Protein AF-A0A2Z6R264-F1 (afdb_monomer_lite)

InterPro domains:
  IPR044822 Myb/SANT-like DNA-binding domain 4 [PF13837] (3-90)

Organism: NCBI:txid94130

Radius of gyration: 28.85 Å; chains: 1; bounding box: 40×23×100 Å

pLDDT: mean 82.49, std 15.64, range [42.56, 97.38]

Secondary structure (DSSP, 8-state):
-----HHHHHHHHHHHHHTHHHHHHTGGGHHHHHHHHHHHHHHHHS----HHHHHHHHHHHHHHHHHHHHHHTTS-S---HHHHHSHHHHHT-TTSPP--HHHHHHHHHHHHHHHHHTS----PPPPHHHHHHHHHHHHHHHHTSSS--

Structure (mmCIF, N/CA/C/O backbone):
data_AF-A0A2Z6R264-F1
#
_entry.id   AF-A0A2Z6R264-F1
#
loop_
_atom_site.group_PDB
_atom_site.id
_atom_site.type_symbol
_atom_site.label_atom_id
_atom_site.label_alt_id
_atom_site.label_comp_id
_atom_site.label_asym_id
_atom_site.label_entity_id
_atom_site.label_seq_id
_atom_site.pdbx_PDB_ins_code
_atom_site.Cartn_x
_atom_site.Cartn_y
_atom_site.Cartn_z
_atom_site.occupancy
_atom_site.B_iso_or_equiv
_atom_site.auth_seq_id
_atom_site.auth_comp_id
_atom_site.auth_asym_id
_atom_site.auth_atom_id
_atom_site.pdbx_PDB_model_num
ATOM 1 N N . MET A 1 1 ? -3.555 11.066 16.352 1.00 58.97 1 MET A N 1
ATOM 2 C CA . MET A 1 1 ? -3.569 10.208 15.144 1.00 58.97 1 MET A CA 1
ATOM 3 C C . MET A 1 1 ? -3.621 8.769 15.616 1.00 58.97 1 MET A C 1
ATOM 5 O O . MET A 1 1 ? -2.941 8.477 16.589 1.00 58.97 1 MET A O 1
ATOM 9 N N . ALA A 1 2 ? -4.438 7.915 14.998 1.00 72.12 2 ALA A N 1
ATOM 10 C CA . ALA A 1 2 ? -4.474 6.497 15.352 1.00 72.12 2 ALA A CA 1
ATOM 11 C C . ALA A 1 2 ? -3.091 5.858 15.122 1.00 72.12 2 ALA A C 1
ATOM 13 O O . ALA A 1 2 ? -2.427 6.144 14.121 1.00 72.12 2 ALA A O 1
ATOM 14 N N . GLU A 1 3 ? -2.640 5.052 16.079 1.00 88.69 3 GLU A N 1
ATOM 15 C CA . GLU A 1 3 ? -1.316 4.436 16.064 1.00 88.69 3 GLU A CA 1
ATOM 16 C C . GLU A 1 3 ? -1.315 3.179 15.185 1.00 88.69 3 GLU A C 1
ATOM 18 O O . GLU A 1 3 ? -2.178 2.313 15.313 1.00 88.69 3 GLU A O 1
ATOM 23 N N . TRP A 1 4 ? -0.339 3.071 14.279 1.00 93.06 4 TRP A N 1
ATOM 24 C CA . TRP A 1 4 ? -0.145 1.877 13.455 1.00 93.06 4 TRP A CA 1
ATOM 25 C C . TRP A 1 4 ? 0.624 0.817 14.240 1.00 93.06 4 TRP A C 1
ATOM 27 O O . TRP A 1 4 ? 1.853 0.757 14.167 1.00 93.06 4 TRP A O 1
ATOM 37 N N . THR A 1 5 ? -0.104 -0.005 14.985 1.00 94.31 5 THR A N 1
ATOM 38 C CA . THR A 1 5 ? 0.449 -1.157 15.698 1.00 94.31 5 THR A CA 1
ATOM 39 C C . THR A 1 5 ? 0.804 -2.293 14.735 1.00 94.31 5 THR A C 1
ATOM 41 O O . THR A 1 5 ? 0.342 -2.351 13.592 1.00 94.31 5 THR A O 1
ATOM 44 N N . ASP A 1 6 ? 1.635 -3.220 15.202 1.00 94.06 6 ASP A N 1
ATOM 45 C CA . ASP A 1 6 ? 2.086 -4.369 14.417 1.00 94.06 6 ASP A CA 1
ATOM 46 C C . ASP A 1 6 ? 0.962 -5.219 13.811 1.00 94.06 6 ASP A C 1
ATOM 48 O O . ASP A 1 6 ? 1.055 -5.515 12.618 1.00 94.06 6 ASP A O 1
ATOM 52 N N . PRO A 1 7 ? -0.089 -5.597 14.570 1.00 93.88 7 PRO A N 1
ATOM 53 C CA . PRO A 1 7 ? -1.218 -6.338 14.014 1.00 93.88 7 PRO A CA 1
ATOM 54 C C . PRO A 1 7 ? -1.886 -5.596 12.854 1.00 93.88 7 PRO A C 1
ATOM 56 O O . PRO A 1 7 ? -2.102 -6.183 11.800 1.00 93.88 7 PRO A O 1
ATOM 59 N N . LEU A 1 8 ? -2.110 -4.284 12.996 1.00 95.06 8 LEU A N 1
ATOM 60 C CA . LEU A 1 8 ? -2.742 -3.456 11.962 1.00 95.06 8 LEU A CA 1
ATOM 61 C C . LEU A 1 8 ? -1.899 -3.401 10.683 1.00 95.06 8 LEU A C 1
ATOM 63 O O . LEU A 1 8 ? -2.427 -3.462 9.572 1.00 95.06 8 LEU A O 1
ATOM 67 N N . ILE A 1 9 ? -0.576 -3.280 10.838 1.00 95.88 9 ILE A N 1
ATOM 68 C CA . ILE A 1 9 ? 0.355 -3.261 9.708 1.00 95.88 9 ILE A CA 1
ATOM 69 C C . ILE A 1 9 ? 0.383 -4.623 9.008 1.00 95.88 9 ILE A C 1
ATOM 71 O O . ILE A 1 9 ? 0.376 -4.657 7.779 1.00 95.88 9 ILE A O 1
ATOM 75 N N . ARG A 1 10 ? 0.374 -5.731 9.757 1.00 95.81 10 ARG A N 1
ATOM 76 C CA . ARG A 1 10 ? 0.312 -7.077 9.169 1.00 95.81 10 ARG A CA 1
ATOM 77 C C . ARG A 1 10 ? -0.989 -7.299 8.406 1.00 95.81 10 ARG A C 1
ATOM 79 O O . ARG A 1 10 ? -0.920 -7.671 7.242 1.00 95.81 10 ARG A O 1
ATOM 86 N N . THR A 1 11 ? -2.141 -6.932 8.973 1.00 95.81 11 THR A N 1
ATOM 87 C CA . THR A 1 11 ? -3.428 -6.995 8.257 1.00 95.81 11 THR A CA 1
ATOM 88 C C . THR A 1 11 ? -3.389 -6.183 6.959 1.00 95.81 11 THR A C 1
ATOM 90 O O . THR A 1 11 ? -3.827 -6.664 5.917 1.00 95.81 11 THR A O 1
ATOM 93 N N . LEU A 1 12 ? -2.807 -4.975 6.975 1.00 96.56 12 LEU A N 1
ATOM 94 C CA . LEU A 1 12 ? -2.622 -4.159 5.767 1.00 96.56 12 LEU A CA 1
ATOM 95 C C . LEU A 1 12 ? -1.752 -4.864 4.708 1.00 96.56 12 LEU A C 1
ATOM 97 O O . LEU A 1 12 ? -2.070 -4.813 3.517 1.00 96.56 12 LEU A O 1
ATOM 101 N N . ILE A 1 13 ? -0.650 -5.492 5.125 1.00 96.69 13 ILE A N 1
ATOM 102 C CA . ILE A 1 13 ? 0.267 -6.214 4.235 1.00 96.69 13 ILE A CA 1
ATOM 103 C C . ILE A 1 13 ? -0.416 -7.448 3.643 1.00 96.69 13 ILE A C 1
ATOM 105 O O . ILE A 1 13 ? -0.361 -7.636 2.427 1.00 96.69 13 ILE A O 1
ATOM 109 N N . ASP A 1 14 ? -1.089 -8.245 4.468 1.00 95.94 14 ASP A N 1
ATOM 110 C CA . ASP A 1 14 ? -1.743 -9.490 4.062 1.00 95.94 14 ASP A CA 1
ATOM 111 C C . ASP A 1 14 ? -2.917 -9.237 3.118 1.00 95.94 14 ASP A C 1
ATOM 113 O O . ASP A 1 14 ? -3.039 -9.901 2.086 1.00 95.94 14 ASP A O 1
ATOM 117 N N . GLU A 1 15 ? -3.730 -8.216 3.397 1.00 96.00 15 GLU A N 1
ATOM 118 C CA . GLU A 1 15 ? -4.785 -7.768 2.489 1.00 96.00 15 GLU A CA 1
ATOM 119 C C . GLU A 1 15 ? -4.218 -7.357 1.134 1.00 96.00 15 GLU A C 1
ATOM 121 O O . GLU A 1 15 ? -4.727 -7.748 0.079 1.00 96.00 15 GLU A O 1
ATOM 126 N N . ARG A 1 16 ? -3.128 -6.581 1.148 1.00 95.44 16 ARG A N 1
ATOM 127 C CA . ARG A 1 16 ? -2.510 -6.114 -0.087 1.00 95.44 16 ARG A CA 1
ATOM 128 C C . ARG A 1 16 ? -1.834 -7.251 -0.848 1.00 95.44 16 ARG A C 1
ATOM 130 O O . ARG A 1 16 ? -1.835 -7.200 -2.074 1.00 95.44 16 ARG A O 1
ATOM 137 N N . ARG A 1 17 ? -1.287 -8.251 -0.157 1.00 94.94 17 ARG A N 1
ATOM 138 C CA . ARG A 1 17 ? -0.688 -9.458 -0.740 1.00 94.94 17 ARG A CA 1
ATOM 139 C C . ARG A 1 17 ? -1.740 -10.344 -1.393 1.00 94.94 17 ARG A C 1
ATOM 141 O O . ARG A 1 17 ? -1.589 -10.694 -2.557 1.00 94.94 17 ARG A O 1
ATOM 148 N N . THR A 1 18 ? -2.810 -10.648 -0.668 1.00 94.88 18 THR A N 1
ATOM 149 C CA . THR A 1 18 ? -3.855 -11.585 -1.106 1.00 94.88 18 THR A CA 1
ATOM 150 C C . THR A 1 18 ? -4.657 -11.037 -2.282 1.00 94.88 18 THR A C 1
ATOM 152 O O . THR A 1 18 ? -5.033 -11.786 -3.175 1.00 94.88 18 THR A O 1
ATOM 155 N N . ARG A 1 19 ? -4.884 -9.719 -2.318 1.00 93.81 19 ARG A N 1
ATOM 156 C CA . ARG A 1 19 ? -5.673 -9.051 -3.365 1.00 93.81 19 ARG A CA 1
ATOM 157 C C . ARG A 1 19 ? -4.805 -8.222 -4.315 1.00 93.81 19 ARG A C 1
ATOM 159 O O . ARG A 1 19 ? -5.220 -7.164 -4.789 1.00 93.81 19 ARG A O 1
ATOM 166 N N . ASN A 1 20 ? -3.560 -8.652 -4.553 1.00 94.00 20 ASN A N 1
ATOM 167 C CA . ASN A 1 20 ? -2.636 -7.886 -5.389 1.00 94.00 20 ASN A CA 1
ATOM 168 C C . ASN A 1 20 ? -3.035 -7.836 -6.854 1.00 94.00 20 ASN A C 1
ATOM 170 O O . ASN A 1 20 ? -2.947 -6.766 -7.455 1.00 94.00 20 ASN A O 1
ATOM 174 N N . ASP A 1 21 ? -3.490 -8.955 -7.397 1.00 89.62 21 ASP A N 1
ATOM 175 C CA . ASP A 1 21 ? -3.873 -9.026 -8.803 1.00 89.62 21 ASP A CA 1
ATOM 176 C C . ASP A 1 21 ? -5.119 -8.166 -9.046 1.00 89.62 21 ASP A C 1
ATOM 178 O O . ASP A 1 21 ? -5.078 -7.257 -9.874 1.00 89.62 21 ASP A O 1
ATOM 182 N N . GLU A 1 22 ? -6.132 -8.295 -8.175 1.00 91.06 22 GLU A N 1
ATOM 183 C CA . GLU A 1 22 ? -7.301 -7.404 -8.144 1.00 91.06 22 GLU A CA 1
ATOM 184 C C . GLU A 1 22 ? -6.871 -5.928 -8.137 1.00 91.06 22 GLU A C 1
ATOM 186 O O . GLU A 1 22 ? -7.332 -5.126 -8.948 1.00 91.06 22 GLU A O 1
ATOM 191 N N . PHE A 1 23 ? -5.931 -5.547 -7.266 1.00 91.75 23 PHE A N 1
ATOM 192 C CA . PHE A 1 23 ? -5.465 -4.164 -7.190 1.00 91.75 23 PHE A CA 1
ATOM 193 C C . PHE A 1 23 ? -4.897 -3.630 -8.513 1.00 91.75 23 PHE A C 1
ATOM 195 O O . PHE A 1 23 ? -5.105 -2.455 -8.862 1.00 91.75 23 PHE A O 1
ATOM 202 N N . HIS A 1 24 ? -4.128 -4.453 -9.227 1.00 89.38 24 HIS A N 1
ATOM 203 C CA . HIS A 1 24 ? -3.524 -4.036 -10.488 1.00 89.38 24 HIS A CA 1
ATOM 204 C C . HIS A 1 24 ? -4.568 -3.916 -11.598 1.00 89.38 24 HIS A C 1
ATOM 206 O O . HIS A 1 2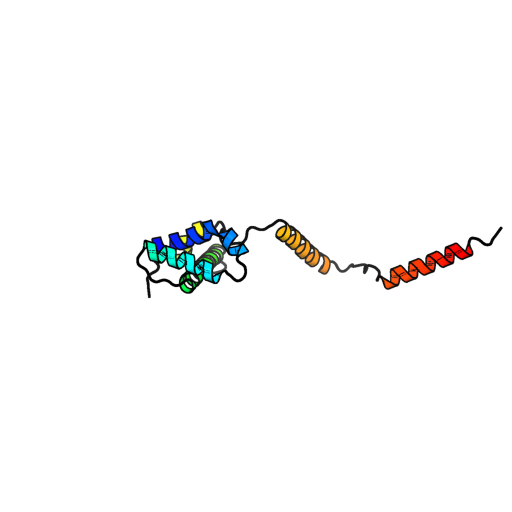4 ? -4.469 -2.958 -12.375 1.00 89.38 24 HIS A O 1
ATOM 212 N N . ASP A 1 25 ? -5.607 -4.750 -11.564 1.00 88.31 25 ASP A N 1
ATOM 213 C CA . ASP A 1 25 ? -6.716 -4.771 -12.526 1.00 88.31 25 ASP A CA 1
ATOM 214 C C . ASP A 1 25 ? -7.729 -3.630 -12.325 1.00 88.31 25 ASP A C 1
ATOM 216 O O . ASP A 1 25 ? -8.344 -3.156 -13.281 1.00 88.31 25 ASP A O 1
ATOM 220 N N . LEU A 1 26 ? -7.861 -3.093 -11.106 1.00 85.81 26 LEU A N 1
ATOM 221 C CA . LEU A 1 26 ? -8.857 -2.062 -10.766 1.00 85.81 26 LEU A CA 1
ATOM 222 C C . LEU A 1 26 ? -8.690 -0.704 -11.480 1.00 85.81 26 LEU A C 1
ATOM 224 O O . LEU A 1 26 ? -9.569 0.158 -11.368 1.00 85.81 26 LEU A O 1
ATOM 228 N N . GLY A 1 27 ? -7.577 -0.455 -12.176 1.00 81.19 27 GLY A N 1
ATOM 229 C CA . GLY A 1 27 ? -7.344 0.791 -12.916 1.00 81.19 27 GLY A CA 1
ATOM 230 C C . GLY A 1 27 ? -7.567 2.056 -12.067 1.00 81.19 27 GLY A C 1
ATOM 231 O O . GLY A 1 27 ? -6.822 2.327 -11.123 1.00 81.19 27 GLY A O 1
ATOM 232 N N . ARG A 1 28 ? -8.599 2.849 -12.399 1.00 79.19 28 ARG A N 1
ATOM 233 C CA . ARG A 1 28 ? -8.959 4.093 -11.681 1.00 79.19 28 ARG A CA 1
ATOM 234 C C . ARG A 1 28 ? -9.685 3.861 -10.349 1.00 79.19 28 ARG A C 1
ATOM 236 O O . ARG A 1 28 ? -9.767 4.784 -9.548 1.00 79.19 28 ARG A O 1
ATOM 243 N N . ASN A 1 29 ? -10.167 2.650 -10.070 1.00 83.75 29 ASN A N 1
ATOM 244 C CA . ASN A 1 29 ? -10.984 2.346 -8.890 1.00 83.75 29 ASN A CA 1
ATOM 245 C C . ASN A 1 29 ? -10.164 1.938 -7.645 1.00 83.75 29 ASN A C 1
ATOM 247 O O . ASN A 1 29 ? -10.700 1.442 -6.654 1.00 83.75 29 ASN A O 1
ATOM 251 N N . ARG A 1 30 ? -8.844 2.164 -7.669 1.00 89.12 30 ARG A N 1
ATOM 252 C CA . ARG A 1 30 ? -7.921 1.812 -6.575 1.00 89.12 30 ARG A CA 1
ATOM 253 C C . ARG A 1 30 ? -8.196 2.561 -5.272 1.00 89.12 30 ARG A C 1
ATOM 255 O O . ARG A 1 30 ? -7.798 2.094 -4.213 1.00 89.12 30 ARG A O 1
ATOM 262 N N . GLU A 1 31 ? -8.854 3.717 -5.321 1.00 91.06 31 GLU A N 1
ATOM 263 C CA . GLU A 1 31 ? -9.225 4.453 -4.107 1.00 91.06 31 GLU A CA 1
ATOM 264 C C . GLU A 1 31 ? -10.245 3.679 -3.264 1.00 91.06 31 GLU A C 1
ATOM 266 O O . GLU A 1 31 ? -10.056 3.538 -2.054 1.00 91.06 31 GLU A O 1
ATOM 271 N N . ARG A 1 32 ? -11.262 3.086 -3.907 1.00 92.81 32 ARG A N 1
ATOM 272 C CA . ARG A 1 32 ? -12.249 2.244 -3.217 1.00 92.81 32 ARG A CA 1
ATOM 273 C C . ARG A 1 32 ? -11.602 1.026 -2.574 1.00 92.81 32 ARG A C 1
ATOM 275 O O . ARG A 1 32 ? -11.939 0.709 -1.440 1.00 92.81 32 ARG A O 1
ATOM 282 N N . PHE A 1 33 ? -10.634 0.404 -3.247 1.00 95.44 33 PHE A N 1
ATOM 283 C CA . PHE A 1 33 ? -9.875 -0.726 -2.703 1.00 95.44 33 PHE A CA 1
ATOM 284 C C . PHE A 1 33 ? -9.198 -0.396 -1.370 1.00 95.44 33 PHE A C 1
ATOM 286 O O . PHE A 1 33 ? -9.295 -1.156 -0.410 1.00 95.44 33 PHE A O 1
ATOM 293 N N . TRP A 1 34 ? -8.538 0.760 -1.275 1.00 96.69 34 TRP A N 1
ATOM 294 C CA . TRP A 1 34 ? -7.937 1.168 -0.007 1.00 96.69 34 TRP A CA 1
ATOM 295 C C . TRP A 1 34 ? -8.994 1.443 1.062 1.00 96.69 34 TRP A C 1
ATOM 297 O O . TRP A 1 34 ? -8.760 1.158 2.234 1.00 96.69 34 TRP A O 1
ATOM 307 N N . GLY A 1 35 ? -10.162 1.950 0.658 1.00 96.31 35 GLY A N 1
ATOM 308 C CA . GLY A 1 35 ? -11.332 2.064 1.523 1.00 96.31 35 GLY A CA 1
ATOM 309 C C . GLY A 1 35 ? -11.764 0.719 2.112 1.00 96.31 35 GLY A C 1
ATOM 310 O O . GLY A 1 35 ? -12.000 0.651 3.313 1.00 96.31 35 GLY A O 1
ATOM 311 N N . THR A 1 36 ? -11.784 -0.363 1.323 1.00 95.94 36 THR A N 1
ATOM 312 C CA . THR A 1 36 ? -12.169 -1.691 1.838 1.00 95.94 36 THR A CA 1
ATOM 313 C C . THR A 1 36 ? -11.160 -2.238 2.845 1.00 95.94 36 THR A C 1
ATOM 315 O O . THR A 1 36 ? -11.565 -2.818 3.850 1.00 95.94 36 THR A O 1
ATOM 318 N N . ILE A 1 37 ? -9.857 -2.019 2.622 1.00 96.12 37 ILE A N 1
ATOM 319 C CA . ILE A 1 37 ? -8.820 -2.387 3.602 1.00 96.12 37 ILE A CA 1
ATOM 320 C C . ILE A 1 37 ? -9.020 -1.604 4.899 1.00 96.12 37 ILE A C 1
ATOM 322 O O . ILE A 1 37 ? -9.001 -2.190 5.979 1.00 96.12 37 ILE A O 1
ATOM 326 N N . ALA A 1 38 ? -9.243 -0.293 4.794 1.00 96.44 38 ALA A N 1
ATOM 327 C CA . ALA A 1 38 ? -9.475 0.555 5.954 1.00 96.44 38 ALA A CA 1
ATOM 328 C C . ALA A 1 38 ? -10.691 0.081 6.760 1.00 96.44 38 ALA A C 1
ATOM 330 O O . ALA A 1 38 ? -10.596 -0.064 7.976 1.00 96.44 38 ALA A O 1
ATOM 331 N N . SER A 1 39 ? -11.806 -0.233 6.089 1.00 95.56 39 SER A N 1
ATOM 332 C CA . SER A 1 39 ? -12.996 -0.795 6.733 1.00 95.56 39 SER A CA 1
ATOM 333 C C . SER A 1 39 ? -12.692 -2.092 7.479 1.00 95.56 39 SER A C 1
ATOM 335 O O . SER A 1 39 ? -13.123 -2.224 8.620 1.00 95.56 39 SER A O 1
ATOM 337 N N . LYS A 1 40 ? -11.918 -3.009 6.887 1.00 94.69 40 LYS A N 1
ATOM 338 C CA . LYS A 1 40 ? -11.546 -4.273 7.536 1.00 94.69 40 LYS A CA 1
ATOM 339 C C . LYS A 1 40 ? -10.696 -4.051 8.790 1.00 94.69 40 LYS A C 1
ATOM 341 O O . LYS A 1 40 ? -11.050 -4.529 9.862 1.00 94.69 40 LYS A O 1
ATOM 346 N N . ILE A 1 41 ? -9.634 -3.252 8.675 1.00 94.38 41 ILE A N 1
ATOM 347 C CA . ILE A 1 41 ? -8.754 -2.911 9.805 1.00 94.38 41 ILE A CA 1
ATOM 348 C C . ILE A 1 41 ? -9.559 -2.264 10.942 1.00 94.38 41 ILE A C 1
ATOM 350 O O . ILE A 1 41 ? -9.402 -2.633 12.105 1.00 94.38 41 ILE A O 1
ATOM 354 N N . ASN A 1 42 ? -10.453 -1.333 10.600 1.00 94.06 42 ASN A N 1
ATOM 355 C CA . ASN A 1 42 ? -11.287 -0.624 11.565 1.00 94.06 42 ASN A CA 1
ATOM 356 C C . ASN A 1 42 ? -12.299 -1.535 12.266 1.00 94.06 42 ASN A C 1
ATOM 358 O O . ASN A 1 42 ? -12.473 -1.410 13.476 1.00 94.06 42 ASN A O 1
ATOM 362 N N . GLN A 1 43 ? -12.938 -2.454 11.537 1.00 90.50 43 GLN A N 1
ATOM 363 C CA . GLN A 1 43 ? -13.892 -3.411 12.109 1.00 90.50 43 GLN A CA 1
ATOM 364 C C . GLN A 1 43 ? -13.226 -4.354 13.114 1.00 90.50 43 GLN A C 1
ATOM 366 O O . GLN A 1 43 ? -13.799 -4.628 14.164 1.00 90.50 43 GLN A O 1
ATOM 371 N N . GLU A 1 44 ? -12.015 -4.820 12.815 1.00 87.44 44 GLU A N 1
ATOM 372 C CA . GLU A 1 44 ? -11.299 -5.784 13.656 1.00 87.44 44 GLU A CA 1
ATOM 373 C C . GLU A 1 44 ? -10.673 -5.150 14.910 1.00 87.44 44 GLU A C 1
ATOM 375 O O . GLU A 1 44 ? -10.430 -5.849 15.890 1.00 87.44 44 GLU A O 1
ATOM 380 N N . ASN A 1 45 ? -10.405 -3.837 14.903 1.00 83.56 45 ASN A N 1
ATOM 381 C CA . ASN A 1 45 ? -9.554 -3.200 15.918 1.00 83.56 45 ASN A CA 1
ATOM 382 C C . ASN A 1 45 ? -10.151 -1.936 16.561 1.00 83.56 45 ASN A C 1
ATOM 384 O O . ASN A 1 45 ? -9.484 -1.289 17.367 1.00 83.56 45 ASN A O 1
ATOM 388 N N . GLY A 1 46 ? -11.376 -1.545 16.196 1.00 83.38 46 GLY A N 1
ATOM 389 C CA . GLY A 1 46 ? -12.023 -0.333 16.717 1.00 83.38 46 GLY A CA 1
ATOM 390 C C . GLY A 1 46 ? -11.324 0.971 16.308 1.00 83.38 46 GLY A C 1
ATOM 391 O O . GLY A 1 46 ? -11.464 1.989 16.984 1.00 83.38 46 GLY A O 1
ATOM 392 N N . THR A 1 47 ? -10.541 0.951 15.226 1.00 89.62 47 THR A N 1
ATOM 393 C CA . THR A 1 47 ? -9.828 2.126 14.707 1.00 89.62 47 THR A CA 1
ATOM 394 C C . THR A 1 47 ? -10.679 2.922 13.716 1.00 89.62 47 THR A C 1
ATOM 396 O O . THR A 1 47 ? -11.758 2.499 13.308 1.00 89.62 47 THR A O 1
ATOM 399 N N . SER A 1 48 ? -10.192 4.094 13.302 1.00 91.31 48 SER A N 1
ATOM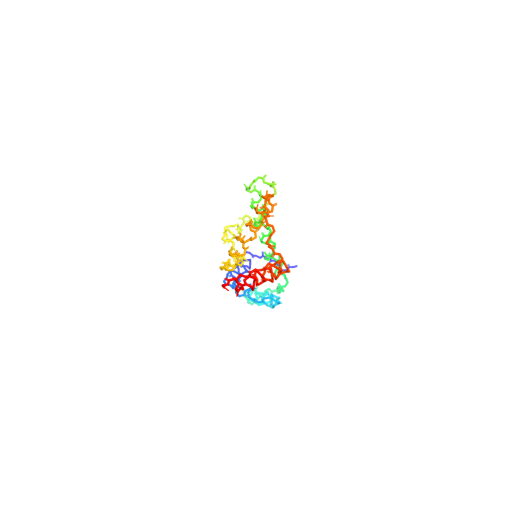 400 C CA . SER A 1 48 ? -10.879 4.993 12.362 1.00 91.31 48 SER A CA 1
ATOM 401 C C . SER A 1 48 ? -9.978 5.443 11.205 1.00 91.31 48 SER A C 1
ATOM 403 O O . SER A 1 48 ? -9.970 6.610 10.813 1.00 91.31 48 SER A O 1
ATOM 405 N N . PHE A 1 49 ? -9.191 4.521 10.646 1.00 93.56 49 PHE A N 1
ATOM 406 C CA . PHE A 1 49 ? -8.355 4.811 9.484 1.00 93.56 49 PHE A CA 1
ATOM 407 C C . PHE A 1 49 ? -9.187 5.056 8.224 1.00 93.56 49 PHE A C 1
ATOM 409 O O . PHE A 1 49 ? -10.204 4.405 7.991 1.00 93.56 49 PHE A O 1
ATOM 416 N N . SER A 1 50 ? -8.717 5.957 7.367 1.00 95.31 50 SER A N 1
ATOM 417 C CA . SER A 1 50 ? -9.236 6.141 6.015 1.00 95.31 50 SER A CA 1
ATOM 418 C C . SER A 1 50 ? -8.462 5.299 4.997 1.00 95.31 50 SER A C 1
ATOM 420 O O . SER A 1 50 ? -7.315 4.896 5.221 1.00 95.31 50 SER A O 1
ATOM 422 N N . GLY A 1 51 ? -9.061 5.083 3.822 1.00 95.69 51 GLY A N 1
ATOM 423 C CA . GLY A 1 51 ? -8.357 4.449 2.705 1.00 95.69 51 GLY A CA 1
ATOM 424 C C . GLY A 1 51 ? -7.098 5.221 2.296 1.00 95.69 51 GLY A C 1
ATOM 425 O O . GLY A 1 51 ? -6.063 4.622 2.009 1.00 95.69 51 GLY A O 1
ATOM 426 N N . HIS A 1 52 ? -7.132 6.555 2.362 1.00 95.62 52 HIS A N 1
ATOM 427 C CA . HIS A 1 52 ? -5.953 7.380 2.107 1.00 95.62 52 HIS A CA 1
ATOM 428 C C . HIS A 1 52 ? -4.808 7.066 3.081 1.00 95.62 52 HIS A C 1
ATOM 430 O O . HIS A 1 52 ? -3.677 6.864 2.643 1.00 95.62 52 HIS A O 1
ATOM 436 N N . GLN A 1 53 ? -5.108 6.939 4.378 1.00 95.94 53 GLN A N 1
ATOM 437 C CA . GLN A 1 53 ? -4.111 6.584 5.392 1.00 95.94 53 GLN A CA 1
ATOM 438 C C . GLN A 1 53 ? -3.539 5.180 5.166 1.00 95.94 53 GLN A C 1
ATOM 440 O O . GLN A 1 53 ? -2.333 4.989 5.299 1.00 95.94 53 GLN A O 1
ATOM 445 N N . CYS A 1 54 ? -4.368 4.210 4.763 1.00 96.62 54 CYS A N 1
ATOM 446 C CA . CYS A 1 54 ? -3.898 2.865 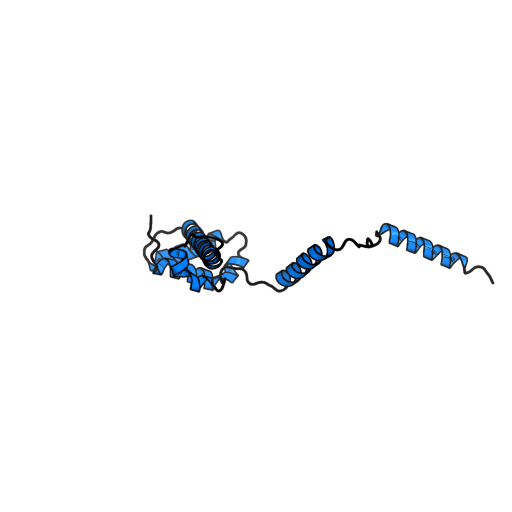4.415 1.00 96.62 54 CYS A CA 1
ATOM 447 C C . CYS A 1 54 ? -2.949 2.891 3.207 1.00 96.62 54 CYS A C 1
ATOM 449 O O . CYS A 1 54 ? -1.868 2.301 3.247 1.00 96.62 54 CYS A O 1
ATOM 451 N N . LYS A 1 55 ? -3.315 3.629 2.151 1.00 96.19 55 LYS A N 1
ATOM 452 C CA . LYS A 1 55 ? -2.481 3.816 0.956 1.00 96.19 55 LYS A CA 1
ATOM 453 C C . LYS A 1 55 ? -1.144 4.469 1.298 1.00 96.19 55 LYS A C 1
ATOM 455 O O . LYS A 1 55 ? -0.097 4.014 0.832 1.00 96.19 55 LYS A O 1
ATOM 460 N N . GLU A 1 56 ? -1.175 5.554 2.065 1.00 96.50 56 GLU A N 1
ATOM 461 C CA . GLU A 1 56 ? 0.020 6.288 2.473 1.00 96.50 56 GLU A CA 1
ATOM 462 C C . GLU A 1 56 ? 0.932 5.402 3.324 1.00 96.50 56 GLU A C 1
ATOM 464 O O . GLU A 1 56 ? 2.123 5.275 3.027 1.00 96.50 56 GLU A O 1
ATOM 469 N N . LYS A 1 57 ? 0.363 4.707 4.316 1.00 96.69 57 LYS A N 1
ATOM 470 C CA . LYS A 1 57 ? 1.102 3.772 5.163 1.00 96.69 57 LYS A CA 1
ATOM 471 C C . LYS A 1 57 ? 1.771 2.681 4.336 1.00 96.69 57 LYS A C 1
ATOM 473 O O . LYS A 1 57 ? 2.970 2.460 4.496 1.00 96.69 57 LYS A O 1
ATOM 478 N N . PHE A 1 58 ? 1.036 2.047 3.422 1.00 97.00 58 PHE A N 1
ATOM 479 C CA . PHE A 1 58 ? 1.592 1.014 2.552 1.00 97.00 58 PHE A CA 1
ATOM 480 C C . PHE A 1 58 ? 2.706 1.559 1.648 1.00 97.00 58 PHE A C 1
ATOM 482 O O . PHE A 1 58 ? 3.755 0.939 1.493 1.00 97.00 58 PHE A O 1
ATOM 489 N N . SER A 1 59 ? 2.519 2.759 1.094 1.00 96.69 59 SER A N 1
ATOM 490 C CA . SER A 1 59 ? 3.535 3.418 0.264 1.00 96.69 59 SER A CA 1
ATOM 491 C C . SER A 1 59 ? 4.822 3.690 1.047 1.00 96.69 59 SER A C 1
ATOM 493 O O . SER A 1 59 ? 5.918 3.513 0.515 1.00 96.69 59 SER A O 1
ATOM 495 N N . ASN A 1 60 ? 4.705 4.077 2.319 1.00 96.81 60 ASN A N 1
ATOM 496 C CA . ASN A 1 60 ? 5.854 4.268 3.198 1.00 96.81 60 ASN A CA 1
ATOM 497 C C . ASN A 1 60 ? 6.563 2.943 3.516 1.00 96.81 60 ASN A C 1
ATOM 499 O O . ASN A 1 60 ? 7.787 2.919 3.473 1.00 96.81 60 ASN A O 1
ATOM 503 N N . LEU A 1 61 ? 5.837 1.833 3.702 1.00 97.38 61 LEU A N 1
ATOM 504 C CA . LEU A 1 61 ? 6.448 0.502 3.868 1.00 97.38 61 LEU A CA 1
ATOM 505 C C . LEU A 1 61 ? 7.283 0.091 2.644 1.00 97.38 61 LEU A C 1
ATOM 507 O O . LEU A 1 61 ? 8.403 -0.395 2.790 1.00 97.38 61 LEU A O 1
ATOM 511 N N . VAL A 1 62 ? 6.787 0.351 1.429 1.00 97.06 62 VAL A N 1
ATOM 512 C CA . VAL A 1 62 ? 7.550 0.097 0.193 1.00 97.06 62 VAL A CA 1
ATOM 513 C C . VAL A 1 62 ? 8.820 0.957 0.135 1.00 97.06 62 VAL A C 1
ATOM 515 O O . VAL A 1 62 ? 9.884 0.470 -0.250 1.00 97.06 62 VAL A O 1
ATOM 518 N N . ARG A 1 63 ? 8.742 2.237 0.527 1.00 96.62 63 ARG A N 1
ATOM 519 C CA . ARG A 1 63 ? 9.916 3.130 0.594 1.00 96.62 63 ARG A CA 1
ATOM 520 C C . ARG A 1 63 ? 10.925 2.670 1.643 1.00 96.62 63 ARG A C 1
ATOM 522 O O . ARG A 1 63 ? 12.124 2.684 1.375 1.00 96.62 63 ARG A O 1
ATOM 529 N N . ASP A 1 64 ? 10.446 2.242 2.805 1.00 96.69 64 ASP A N 1
ATOM 530 C CA . ASP A 1 64 ? 11.262 1.710 3.894 1.00 96.69 64 ASP A CA 1
ATOM 531 C C . ASP A 1 64 ? 12.013 0.442 3.465 1.00 96.69 64 ASP A C 1
ATOM 533 O O . ASP A 1 64 ? 13.206 0.304 3.744 1.00 96.69 64 ASP A O 1
ATOM 537 N N . TYR A 1 65 ? 11.345 -0.447 2.725 1.00 96.69 65 TYR A N 1
ATOM 538 C CA . TYR A 1 65 ? 11.975 -1.612 2.105 1.00 96.69 65 TYR A CA 1
ATOM 539 C C . TYR A 1 65 ? 13.077 -1.203 1.113 1.00 96.69 65 TYR A C 1
ATOM 541 O O . TYR A 1 65 ? 14.205 -1.682 1.217 1.00 96.69 65 TYR A O 1
ATOM 549 N N . ASN A 1 66 ? 12.799 -0.268 0.197 1.00 94.94 66 ASN A N 1
ATOM 550 C CA . ASN A 1 66 ? 13.809 0.213 -0.755 1.00 94.94 66 ASN A CA 1
ATOM 551 C C . ASN A 1 66 ? 15.002 0.873 -0.040 1.00 94.94 66 ASN A C 1
ATOM 553 O O . ASN A 1 66 ? 16.149 0.654 -0.419 1.00 94.94 66 ASN A O 1
ATOM 557 N N . THR A 1 67 ? 14.741 1.610 1.043 1.00 95.94 67 THR A N 1
ATOM 558 C CA . THR A 1 67 ? 15.787 2.213 1.884 1.00 95.94 67 THR A CA 1
ATOM 559 C C . THR A 1 67 ? 16.688 1.135 2.494 1.00 95.94 67 THR A C 1
ATOM 561 O O . THR A 1 67 ? 17.907 1.291 2.522 1.00 95.94 67 THR A O 1
ATOM 564 N N . MET A 1 68 ? 16.116 0.005 2.928 1.00 96.62 68 MET A N 1
ATOM 565 C CA . MET A 1 68 ? 16.895 -1.151 3.382 1.00 96.62 68 MET A CA 1
ATOM 566 C C . MET A 1 68 ? 17.711 -1.792 2.253 1.00 96.62 68 MET A C 1
ATOM 568 O O . MET A 1 68 ? 18.861 -2.162 2.485 1.00 96.62 68 MET A O 1
ATOM 572 N N . CYS A 1 69 ? 17.169 -1.896 1.035 1.00 95.38 69 CYS A N 1
ATOM 573 C CA . CYS A 1 69 ? 17.924 -2.363 -0.134 1.00 95.38 69 CYS A CA 1
ATOM 574 C C . CYS A 1 69 ? 19.148 -1.482 -0.424 1.00 95.38 69 CYS A C 1
ATOM 576 O O . CYS A 1 69 ? 20.242 -2.011 -0.636 1.00 95.38 69 CYS A O 1
ATOM 578 N N . ASP A 1 70 ? 18.992 -0.157 -0.391 1.00 95.62 70 ASP A N 1
ATOM 579 C CA . ASP A 1 70 ? 20.096 0.785 -0.603 1.00 95.62 70 ASP A CA 1
ATOM 580 C C . ASP A 1 70 ? 21.136 0.717 0.519 1.00 95.62 70 ASP A C 1
ATOM 582 O O . ASP A 1 70 ? 22.337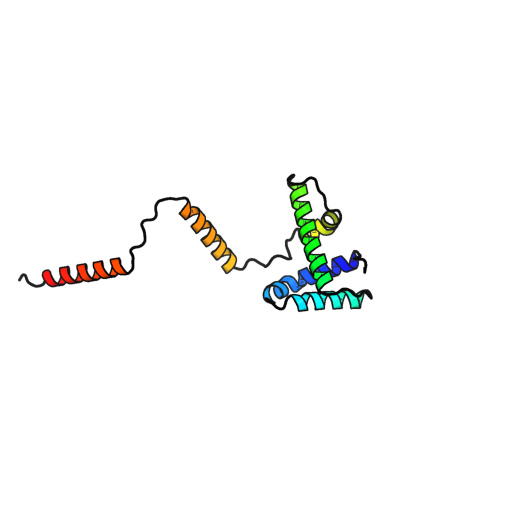 0.768 0.243 1.00 95.62 70 ASP A O 1
ATOM 586 N N . PHE A 1 71 ? 20.686 0.542 1.766 1.00 94.56 71 PHE A N 1
ATOM 587 C CA . PHE A 1 71 ? 21.561 0.325 2.916 1.00 94.56 71 PHE A CA 1
ATOM 588 C C . PHE A 1 71 ? 22.418 -0.935 2.755 1.00 94.56 71 PHE A C 1
ATOM 590 O O . PHE A 1 71 ? 23.641 -0.871 2.851 1.00 94.56 71 PHE A O 1
ATOM 597 N N . MET A 1 72 ? 21.799 -2.078 2.441 1.00 93.25 72 MET A N 1
ATOM 598 C CA . MET A 1 72 ? 22.531 -3.338 2.250 1.00 93.25 72 MET A CA 1
ATOM 599 C C . MET A 1 72 ? 23.443 -3.316 1.020 1.00 93.25 72 MET A C 1
ATOM 601 O O . MET A 1 72 ? 24.466 -3.992 1.007 1.00 93.25 72 MET A O 1
ATOM 605 N N . SER A 1 73 ? 23.099 -2.526 0.000 1.00 94.50 73 SER A N 1
ATOM 606 C CA . SER A 1 73 ? 23.937 -2.335 -1.191 1.00 94.50 73 SER A CA 1
ATOM 607 C C . SER A 1 73 ? 25.090 -1.346 -0.968 1.00 94.50 73 SER A C 1
ATOM 609 O O . SER A 1 73 ? 25.838 -1.074 -1.904 1.00 94.50 73 SER A O 1
ATOM 611 N N . GLY A 1 74 ? 25.201 -0.739 0.220 1.00 93.88 74 GLY A N 1
ATOM 612 C CA . GLY A 1 74 ? 26.203 0.284 0.536 1.00 93.88 74 GLY A CA 1
ATOM 613 C C . GLY A 1 74 ? 25.973 1.643 -0.139 1.00 93.88 74 GLY A C 1
ATOM 614 O O . GLY A 1 74 ? 26.812 2.533 -0.020 1.00 93.88 74 GLY A O 1
ATOM 615 N N . LYS A 1 75 ? 24.841 1.832 -0.830 1.00 93.19 75 LYS A N 1
ATOM 616 C CA . LYS A 1 75 ? 24.477 3.093 -1.505 1.00 93.19 75 LYS A CA 1
ATOM 617 C C . LYS A 1 75 ? 23.991 4.157 -0.524 1.00 93.19 75 LYS A C 1
ATOM 619 O O . LYS A 1 75 ? 24.037 5.344 -0.827 1.00 93.19 75 LYS A O 1
ATOM 624 N N . SER A 1 76 ? 23.516 3.730 0.644 1.00 92.75 76 SER A N 1
ATOM 625 C CA . SER A 1 76 ? 23.041 4.597 1.715 1.00 92.75 76 SER A CA 1
ATOM 626 C C . SER A 1 76 ? 23.571 4.127 3.065 1.00 92.75 76 SER A C 1
ATOM 628 O O . SER A 1 76 ? 23.737 2.935 3.301 1.00 92.75 76 SER A O 1
ATOM 630 N N . LYS A 1 77 ? 23.799 5.070 3.982 1.00 91.12 77 LYS A N 1
ATOM 631 C CA . LYS A 1 77 ? 24.060 4.773 5.401 1.00 91.12 77 LYS A CA 1
ATOM 632 C C . LYS A 1 77 ? 22.780 4.793 6.246 1.00 91.12 77 LYS A C 1
ATOM 634 O O . LYS A 1 77 ? 22.812 4.398 7.408 1.00 91.12 77 LYS A O 1
ATOM 639 N N . ALA A 1 78 ? 21.665 5.265 5.686 1.00 90.81 78 ALA A N 1
ATOM 640 C CA . ALA A 1 78 ? 20.394 5.364 6.390 1.00 90.81 78 ALA A CA 1
ATOM 641 C C . ALA A 1 78 ? 19.709 3.994 6.463 1.00 90.81 78 ALA A C 1
ATOM 643 O O . ALA A 1 78 ? 19.494 3.349 5.441 1.00 90.81 78 ALA A O 1
ATOM 644 N N . ARG A 1 79 ? 19.328 3.575 7.674 1.00 91.88 79 ARG A N 1
ATOM 645 C CA . ARG A 1 79 ? 18.638 2.306 7.936 1.00 91.88 79 ARG A CA 1
ATOM 646 C C . ARG A 1 79 ? 17.239 2.579 8.480 1.00 91.88 79 ARG A C 1
ATOM 648 O O . ARG A 1 79 ? 17.100 3.186 9.540 1.00 91.88 79 ARG A O 1
ATOM 655 N N . SER A 1 80 ? 16.204 2.104 7.789 1.00 93.00 80 SER A N 1
ATOM 656 C CA . SER A 1 80 ? 14.828 2.222 8.284 1.00 93.00 80 SER A CA 1
ATOM 657 C C . SER A 1 80 ? 14.538 1.150 9.337 1.00 93.00 80 SER A C 1
ATOM 659 O O . SER A 1 80 ? 14.677 -0.044 9.071 1.00 93.00 80 SER A O 1
ATOM 661 N N . ARG A 1 81 ? 14.102 1.560 10.537 1.00 93.25 81 ARG A N 1
ATOM 662 C CA . ARG A 1 81 ? 13.676 0.627 11.599 1.00 93.25 81 ARG A CA 1
ATOM 663 C C . ARG A 1 81 ? 12.435 -0.162 11.184 1.00 93.25 81 ARG A C 1
ATOM 665 O O . ARG A 1 81 ? 12.391 -1.373 11.368 1.00 93.25 81 ARG A O 1
ATOM 672 N N . THR A 1 82 ? 11.451 0.522 10.606 1.00 91.75 82 THR A N 1
ATOM 673 C CA . THR A 1 82 ? 10.240 -0.105 10.061 1.00 91.75 82 THR A CA 1
ATOM 674 C C . THR A 1 82 ? 10.591 -1.015 8.890 1.00 91.75 82 THR A C 1
ATOM 676 O O . THR A 1 82 ? 10.125 -2.149 8.837 1.00 91.75 82 THR A O 1
ATOM 679 N N . GLY A 1 83 ? 11.478 -0.554 8.001 1.00 91.44 83 GLY A N 1
ATOM 680 C CA . GLY A 1 83 ? 11.967 -1.344 6.875 1.00 91.44 83 GLY A CA 1
ATOM 681 C C . GLY A 1 83 ? 12.633 -2.631 7.329 1.00 91.44 83 GLY A C 1
ATOM 682 O O . GLY A 1 83 ? 12.316 -3.678 6.790 1.00 91.44 83 GLY A O 1
ATOM 683 N N . ALA A 1 84 ? 13.483 -2.579 8.359 1.00 93.50 84 ALA A N 1
ATOM 684 C CA . ALA A 1 84 ? 14.109 -3.767 8.932 1.00 93.50 84 ALA A CA 1
ATOM 685 C C . ALA A 1 84 ? 13.089 -4.752 9.530 1.00 93.50 84 ALA A C 1
ATOM 687 O O . ALA A 1 84 ? 13.294 -5.956 9.436 1.00 93.50 84 ALA A O 1
ATOM 688 N N . ARG A 1 85 ? 11.994 -4.253 10.119 1.00 96.19 85 ARG A N 1
ATOM 689 C CA . ARG A 1 85 ? 10.962 -5.082 10.762 1.00 96.19 85 ARG A CA 1
ATOM 690 C C . ARG A 1 85 ? 10.145 -5.907 9.766 1.00 96.19 85 ARG A C 1
ATOM 692 O O . ARG A 1 85 ? 9.855 -7.060 10.049 1.00 96.19 85 ARG A O 1
ATOM 699 N N . TYR A 1 86 ? 9.797 -5.321 8.619 1.00 95.88 86 TYR A N 1
ATOM 700 C CA . TYR A 1 86 ? 8.969 -5.959 7.583 1.00 95.88 86 TYR A CA 1
ATOM 701 C C . TYR A 1 86 ? 9.769 -6.341 6.329 1.00 95.88 86 TYR A C 1
ATOM 703 O O . TYR A 1 86 ? 9.193 -6.612 5.275 1.00 95.88 86 TYR A O 1
ATOM 711 N N . PHE A 1 87 ? 11.103 -6.338 6.415 1.00 94.69 87 PHE A N 1
ATOM 712 C CA . PHE A 1 87 ? 11.977 -6.496 5.255 1.00 94.69 87 PHE A CA 1
ATOM 713 C C . PHE A 1 87 ? 11.708 -7.802 4.498 1.00 94.69 87 PHE A C 1
ATOM 715 O O . PHE A 1 87 ? 11.520 -7.792 3.280 1.00 94.69 87 PHE A O 1
ATOM 722 N N . ASP A 1 88 ? 11.645 -8.915 5.231 1.00 94.31 88 ASP A N 1
ATOM 723 C CA . ASP A 1 88 ? 11.472 -10.249 4.654 1.00 94.31 88 ASP A CA 1
ATOM 724 C C . ASP A 1 88 ? 10.105 -10.419 3.988 1.00 94.31 88 ASP A C 1
ATOM 726 O O . ASP A 1 88 ? 10.008 -11.005 2.908 1.00 94.31 88 ASP A O 1
ATOM 730 N N . GLU A 1 89 ? 9.056 -9.824 4.562 1.00 94.69 89 GLU A N 1
ATOM 731 C CA . GLU A 1 89 ? 7.711 -9.850 3.984 1.00 94.69 89 GLU A CA 1
ATOM 732 C C . GLU A 1 89 ? 7.692 -9.203 2.592 1.00 94.69 89 GLU A C 1
ATOM 734 O O . GLU A 1 89 ? 7.040 -9.720 1.677 1.00 94.69 89 GLU A O 1
ATOM 739 N N . PHE A 1 90 ? 8.457 -8.118 2.420 1.00 95.25 90 PHE A N 1
ATOM 740 C CA . PHE A 1 90 ? 8.583 -7.375 1.169 1.00 95.25 90 PHE A CA 1
ATOM 741 C C . PHE A 1 90 ? 9.676 -7.931 0.228 1.00 95.25 90 PHE A C 1
ATOM 743 O O . PHE A 1 90 ? 9.766 -7.551 -0.941 1.00 95.25 90 PHE A O 1
ATOM 750 N N . ARG A 1 91 ? 10.490 -8.898 0.656 1.00 93.12 91 ARG A N 1
ATOM 751 C CA . ARG A 1 91 ? 11.540 -9.470 -0.204 1.00 93.12 91 ARG A CA 1
ATOM 752 C C . ARG A 1 91 ? 10.990 -10.175 -1.447 1.00 93.12 91 ARG A C 1
ATOM 754 O O . ARG A 1 91 ? 11.658 -10.230 -2.473 1.00 93.12 91 ARG A O 1
ATOM 761 N N . THR A 1 92 ? 9.759 -10.672 -1.366 1.00 92.44 92 THR A N 1
ATOM 762 C CA . THR A 1 92 ? 9.056 -11.361 -2.463 1.00 92.44 92 THR A CA 1
ATOM 763 C C . THR A 1 92 ? 8.507 -10.422 -3.537 1.00 92.44 92 THR A C 1
ATOM 765 O O . THR A 1 92 ? 8.012 -10.894 -4.554 1.00 92.44 92 THR A O 1
ATOM 768 N N . HIS A 1 93 ? 8.568 -9.100 -3.333 1.00 92.75 93 HIS A N 1
ATOM 769 C CA . HIS A 1 93 ? 7.991 -8.114 -4.248 1.00 92.75 93 HIS A CA 1
ATOM 770 C C . HIS A 1 93 ? 6.499 -8.307 -4.559 1.00 92.75 93 HIS A C 1
ATOM 772 O O . HIS A 1 93 ? 6.033 -7.854 -5.603 1.00 92.75 93 HIS A O 1
ATOM 778 N N . PHE A 1 94 ? 5.734 -8.904 -3.639 1.00 92.81 94 PHE A N 1
ATOM 779 C CA . PHE A 1 94 ? 4.317 -9.235 -3.839 1.00 92.81 94 PHE A CA 1
ATOM 780 C C . PHE A 1 94 ? 3.435 -8.052 -4.278 1.00 92.81 94 PHE A C 1
ATOM 782 O O . PHE A 1 94 ? 2.369 -8.268 -4.831 1.00 92.81 94 PHE A O 1
ATOM 789 N N . TRP A 1 95 ? 3.833 -6.802 -4.006 1.00 93.38 95 TRP A N 1
ATOM 790 C CA . TRP A 1 95 ? 3.065 -5.605 -4.376 1.00 93.38 95 TRP A CA 1
ATOM 791 C C . TRP A 1 95 ? 3.252 -5.181 -5.836 1.00 93.38 95 TRP A C 1
ATOM 793 O O . TRP A 1 95 ? 2.553 -4.277 -6.312 1.00 93.38 95 TRP A O 1
ATOM 803 N N . LYS A 1 96 ? 4.226 -5.764 -6.544 1.00 91.81 96 LYS A N 1
ATOM 804 C CA . LYS A 1 96 ? 4.427 -5.523 -7.974 1.00 91.81 96 LYS A CA 1
ATOM 805 C C . LYS A 1 96 ? 3.351 -6.260 -8.770 1.00 91.81 96 LYS A C 1
ATOM 807 O O . LYS A 1 96 ? 2.771 -7.235 -8.299 1.00 91.81 96 LYS A O 1
ATOM 812 N N . ARG A 1 97 ? 3.057 -5.759 -9.969 1.00 85.31 97 ARG A N 1
ATOM 813 C CA . ARG A 1 97 ? 2.205 -6.486 -10.912 1.00 85.31 97 ARG A CA 1
ATOM 814 C C . ARG A 1 97 ? 2.969 -7.728 -11.361 1.00 85.31 97 ARG A C 1
ATOM 816 O O . ARG A 1 97 ? 4.173 -7.618 -11.601 1.00 85.31 97 ARG A O 1
ATOM 823 N N . ALA A 1 98 ? 2.300 -8.875 -11.448 1.00 76.75 98 ALA A N 1
ATOM 824 C CA . ALA A 1 98 ? 2.886 -10.029 -12.113 1.00 76.75 98 ALA A CA 1
ATOM 825 C C . ALA A 1 98 ? 3.238 -9.624 -13.552 1.00 76.75 98 ALA A C 1
ATOM 827 O O . ALA A 1 98 ? 2.418 -9.016 -14.237 1.00 76.75 98 ALA A O 1
ATOM 828 N N . GLU A 1 99 ? 4.473 -9.884 -13.982 1.00 72.44 99 GLU A N 1
ATOM 829 C CA . GLU A 1 99 ? 4.844 -9.655 -15.377 1.00 72.44 99 GLU A CA 1
ATOM 830 C C . GLU A 1 99 ? 4.062 -10.633 -16.246 1.00 72.44 99 GLU A C 1
ATOM 832 O O . GLU A 1 99 ? 4.282 -11.848 -16.169 1.00 72.44 99 GLU A O 1
ATOM 837 N N . ASP A 1 100 ? 3.160 -10.099 -17.064 1.00 71.12 100 ASP A N 1
ATOM 838 C CA . ASP A 1 100 ? 2.481 -10.885 -18.081 1.00 71.12 100 ASP A CA 1
ATOM 839 C C . ASP A 1 100 ? 3.413 -11.144 -19.283 1.00 71.12 100 ASP A C 1
ATOM 841 O O . ASP A 1 100 ? 4.510 -10.585 -19.416 1.00 71.12 100 ASP A O 1
ATOM 845 N N . GLU A 1 101 ? 3.006 -12.059 -20.160 1.00 68.44 101 GLU A N 1
ATOM 846 C CA . GLU A 1 101 ? 3.778 -12.404 -21.356 1.00 68.44 101 GLU A CA 1
ATOM 847 C C . GLU A 1 101 ? 3.997 -11.184 -22.270 1.00 68.44 101 GLU A C 1
ATOM 849 O O . GLU A 1 101 ? 5.076 -11.017 -22.847 1.00 68.44 101 GLU A O 1
ATOM 854 N N . PHE A 1 102 ? 3.020 -10.275 -22.334 1.00 68.38 102 PHE A N 1
ATOM 855 C CA . PHE A 1 102 ? 3.114 -9.048 -23.120 1.00 68.38 102 PHE A CA 1
ATOM 856 C C . PHE A 1 102 ? 4.170 -8.084 -22.564 1.00 68.38 102 PHE A C 1
ATOM 858 O O . PHE A 1 102 ? 4.924 -7.496 -23.343 1.00 68.38 102 PHE A O 1
ATOM 865 N N . ASP A 1 103 ? 4.277 -7.944 -21.243 1.00 76.94 103 ASP A N 1
ATOM 866 C CA . ASP A 1 103 ? 5.282 -7.138 -20.554 1.00 76.94 103 ASP A CA 1
ATOM 867 C C . ASP A 1 103 ? 6.689 -7.677 -20.832 1.00 76.94 103 ASP A C 1
ATOM 869 O O . ASP A 1 103 ? 7.600 -6.899 -21.138 1.00 76.94 103 ASP A O 1
ATOM 873 N N . ARG A 1 104 ? 6.860 -9.007 -20.827 1.00 77.31 104 ARG A N 1
ATOM 874 C CA . ARG A 1 104 ? 8.135 -9.657 -21.177 1.00 77.31 104 ARG A CA 1
ATOM 875 C C . ARG A 1 104 ? 8.529 -9.380 -22.624 1.00 77.31 104 ARG A C 1
ATOM 877 O O . ARG A 1 104 ? 9.642 -8.913 -22.880 1.00 77.31 104 ARG A O 1
ATOM 884 N N . VAL A 1 105 ? 7.615 -9.602 -23.572 1.00 76.44 105 VAL A N 1
ATOM 885 C CA . VAL A 1 105 ? 7.854 -9.351 -25.005 1.00 76.44 105 VAL A CA 1
ATOM 886 C C . VAL A 1 105 ? 8.138 -7.869 -25.261 1.00 76.44 105 VAL A C 1
ATOM 888 O O . VAL A 1 105 ? 9.080 -7.519 -25.977 1.00 76.44 105 VAL A O 1
ATOM 891 N N . ARG A 1 106 ? 7.382 -6.967 -24.627 1.00 75.44 106 ARG A N 1
ATOM 892 C CA . ARG A 1 106 ? 7.606 -5.520 -24.717 1.00 75.44 106 ARG A CA 1
ATOM 893 C C . ARG A 1 106 ? 8.961 -5.119 -24.139 1.00 75.44 106 ARG A C 1
ATOM 895 O O . ARG A 1 106 ? 9.635 -4.267 -24.727 1.00 75.44 106 ARG A O 1
ATOM 902 N N . GLY A 1 107 ? 9.373 -5.718 -23.024 1.00 76.19 107 GLY A N 1
ATOM 903 C CA . GLY A 1 107 ? 10.689 -5.515 -22.423 1.00 76.19 107 GLY A CA 1
ATOM 904 C C . GLY A 1 107 ? 11.816 -5.899 -23.382 1.00 76.19 107 GLY A C 1
ATOM 905 O O . GLY A 1 107 ? 12.711 -5.088 -23.632 1.00 76.19 107 GLY A O 1
ATOM 906 N N . ILE A 1 108 ? 11.713 -7.078 -24.002 1.00 78.00 108 ILE A N 1
ATOM 907 C CA . ILE A 1 108 ? 12.665 -7.573 -25.008 1.00 78.00 108 ILE A CA 1
ATOM 908 C C . ILE A 1 108 ? 12.730 -6.624 -26.209 1.00 78.00 108 ILE A C 1
ATOM 910 O O . ILE A 1 108 ? 13.817 -6.197 -26.603 1.00 78.00 108 ILE A O 1
ATOM 914 N N . ASN A 1 109 ? 11.581 -6.220 -26.752 1.00 74.38 109 ASN A N 1
ATOM 915 C CA . ASN A 1 109 ? 11.528 -5.303 -27.891 1.00 74.38 109 ASN A CA 1
ATOM 916 C C . ASN A 1 109 ? 12.139 -3.936 -27.558 1.00 74.38 109 ASN A C 1
ATOM 918 O O . ASN A 1 109 ? 12.918 -3.392 -28.341 1.00 74.38 109 ASN A O 1
ATOM 922 N N . THR A 1 110 ? 11.853 -3.401 -26.368 1.00 73.12 110 THR A N 1
ATOM 923 C CA . THR A 1 110 ? 12.412 -2.122 -25.902 1.00 73.12 110 THR A CA 1
ATOM 924 C C . THR A 1 110 ? 13.928 -2.211 -25.711 1.00 73.12 110 THR A C 1
ATOM 926 O O . THR A 1 110 ? 14.662 -1.292 -26.084 1.00 73.12 110 THR A O 1
ATOM 929 N N . PHE A 1 111 ? 14.420 -3.320 -25.156 1.00 69.19 111 PHE A N 1
ATOM 930 C CA . PHE A 1 111 ? 15.847 -3.573 -24.975 1.00 69.19 111 PHE A CA 1
ATOM 931 C C . PHE A 1 111 ? 16.578 -3.707 -26.317 1.00 69.19 111 PHE A C 1
ATOM 933 O O . PHE A 1 111 ? 17.601 -3.053 -26.537 1.00 69.19 111 PHE A O 1
ATOM 940 N N . ASN A 1 112 ? 16.012 -4.475 -27.249 1.00 71.50 112 ASN A N 1
ATOM 941 C CA . ASN A 1 112 ? 16.556 -4.653 -28.592 1.00 71.50 112 ASN A CA 1
ATOM 942 C C . ASN A 1 112 ? 16.582 -3.334 -29.372 1.00 71.50 112 ASN A C 1
ATOM 944 O O . ASN A 1 112 ? 17.579 -3.028 -30.021 1.00 71.50 112 ASN A O 1
ATOM 948 N N . GLN A 1 113 ? 15.548 -2.498 -29.243 1.00 64.81 113 GLN A N 1
ATOM 949 C CA . GLN A 1 113 ? 15.519 -1.177 -29.872 1.00 64.81 113 GLN A CA 1
ATOM 950 C C . GLN A 1 113 ? 16.624 -0.252 -29.335 1.00 64.81 113 GLN A C 1
ATOM 952 O O . GLN A 1 113 ? 17.237 0.487 -30.105 1.00 64.81 113 GLN A O 1
ATOM 957 N N . ARG A 1 114 ? 16.920 -0.305 -28.030 1.00 66.62 114 ARG A N 1
ATOM 958 C CA . ARG A 1 114 ? 18.034 0.452 -27.434 1.00 66.62 114 ARG A CA 1
ATOM 959 C C . ARG A 1 114 ? 19.397 -0.046 -27.919 1.00 66.62 114 ARG A C 1
ATOM 961 O O . ARG A 1 114 ? 20.246 0.785 -28.223 1.00 66.62 114 ARG A O 1
ATOM 968 N N . ARG A 1 115 ? 19.592 -1.365 -28.052 1.00 61.72 115 ARG A N 1
ATOM 969 C CA . ARG A 1 115 ? 20.824 -1.940 -28.632 1.00 61.72 115 ARG A CA 1
ATOM 970 C C . ARG A 1 115 ? 20.996 -1.563 -30.102 1.00 61.72 115 ARG A C 1
ATOM 972 O O . ARG A 1 115 ? 22.092 -1.173 -30.487 1.00 61.72 115 ARG A O 1
ATOM 979 N N . ASN A 1 116 ? 19.923 -1.599 -30.893 1.00 56.81 116 ASN A N 1
ATOM 980 C CA . ASN A 1 116 ? 19.978 -1.235 -32.312 1.00 56.81 116 ASN A CA 1
ATOM 981 C C . ASN A 1 116 ? 20.291 0.247 -32.533 1.00 56.81 116 ASN A C 1
ATOM 983 O O . ASN A 1 116 ? 21.007 0.585 -33.464 1.00 56.81 116 ASN A O 1
ATOM 987 N N . ARG A 1 117 ? 19.837 1.144 -31.651 1.00 56.62 117 ARG A N 1
ATOM 988 C CA . ARG A 1 117 ? 20.208 2.570 -31.722 1.00 56.62 117 ARG A CA 1
ATOM 989 C C . ARG A 1 117 ? 21.692 2.839 -31.436 1.00 56.62 117 ARG A C 1
ATOM 991 O O . ARG A 1 117 ? 22.180 3.895 -31.816 1.00 56.62 117 ARG A O 1
ATOM 998 N N . GLY A 1 118 ? 22.395 1.909 -30.784 1.00 51.00 118 GLY A N 1
ATOM 999 C CA . GLY A 1 118 ? 23.847 1.968 -30.574 1.00 51.00 118 GLY A CA 1
ATOM 1000 C C . GLY A 1 118 ? 24.674 1.322 -31.693 1.00 51.00 118 GLY A C 1
ATOM 1001 O O . GLY A 1 118 ? 25.892 1.461 -31.694 1.00 51.00 118 GLY A O 1
ATOM 1002 N N . SER A 1 119 ? 24.040 0.628 -32.644 1.00 51.16 119 SER A N 1
ATOM 1003 C CA . SER A 1 119 ? 24.699 0.039 -33.811 1.00 51.16 119 SER A CA 1
ATOM 1004 C C . SER A 1 119 ? 24.322 0.859 -35.043 1.00 51.16 119 SER A C 1
ATOM 1006 O O . SER A 1 119 ? 23.248 0.707 -35.616 1.00 51.16 119 SER A O 1
ATOM 1008 N N . GLY A 1 120 ? 25.184 1.812 -35.396 1.00 51.22 120 GLY A N 1
ATOM 1009 C CA . GLY A 1 120 ? 24.959 2.799 -36.452 1.00 51.22 120 GLY A CA 1
ATOM 1010 C C . GLY A 1 120 ? 25.020 2.254 -37.878 1.00 51.22 120 GLY A C 1
ATOM 1011 O O . GLY A 1 120 ? 25.721 2.838 -38.686 1.00 51.22 120 GLY A O 1
ATOM 1012 N N . ASN A 1 121 ? 24.288 1.186 -38.198 1.00 53.25 121 ASN A N 1
ATOM 1013 C CA . ASN A 1 121 ? 24.044 0.748 -39.573 1.00 53.25 121 ASN A CA 1
ATOM 1014 C C . ASN A 1 121 ? 22.581 0.306 -39.709 1.00 53.25 121 ASN A C 1
ATOM 1016 O O . ASN A 1 121 ? 22.255 -0.869 -39.563 1.00 53.25 121 ASN A O 1
ATOM 1020 N N . ILE A 1 122 ? 21.690 1.257 -39.997 1.00 51.66 122 ILE A N 1
ATOM 1021 C CA . ILE A 1 122 ? 20.348 0.946 -40.494 1.00 51.66 122 ILE A CA 1
ATOM 1022 C C . ILE A 1 122 ? 20.346 1.287 -41.979 1.00 51.66 122 ILE A C 1
ATOM 1024 O O . ILE A 1 122 ? 20.325 2.456 -42.358 1.00 51.66 122 ILE A O 1
ATOM 1028 N N . THR A 1 123 ? 20.349 0.259 -42.824 1.00 53.72 123 THR A N 1
ATOM 1029 C CA . THR A 1 123 ? 19.772 0.372 -44.162 1.00 53.72 123 THR A CA 1
ATOM 1030 C C . THR A 1 123 ? 18.299 0.705 -43.946 1.00 53.72 123 THR A C 1
ATOM 1032 O O . THR A 1 123 ? 17.546 -0.120 -43.428 1.00 53.72 123 THR A O 1
ATOM 1035 N N . SER A 1 124 ? 17.906 1.948 -44.218 1.00 53.97 124 SER A N 1
ATOM 1036 C CA . SER A 1 124 ? 16.514 2.376 -44.105 1.00 53.97 124 SER A CA 1
ATOM 1037 C C . SER A 1 124 ? 15.640 1.431 -44.923 1.00 53.97 124 SER A C 1
ATOM 1039 O O . SER A 1 124 ? 15.922 1.199 -46.098 1.00 53.97 124 SER A O 1
ATOM 1041 N N . ALA A 1 125 ? 14.599 0.870 -44.304 1.00 56.28 125 ALA A N 1
ATOM 1042 C CA . ALA A 1 125 ? 13.597 0.127 -45.053 1.00 56.28 125 ALA A CA 1
ATOM 1043 C C . ALA A 1 125 ? 13.024 1.060 -46.136 1.00 56.28 125 ALA A C 1
ATOM 1045 O O . ALA A 1 125 ? 12.682 2.202 -45.803 1.00 56.28 125 ALA A O 1
ATOM 1046 N N . PRO A 1 126 ? 12.961 0.617 -47.406 1.00 58.62 126 PRO A N 1
ATOM 1047 C CA . PRO A 1 126 ? 12.540 1.474 -48.501 1.00 58.62 126 PRO A CA 1
ATOM 1048 C C . PRO A 1 126 ? 11.137 2.007 -48.224 1.00 58.62 126 PRO A C 1
ATOM 1050 O O . PRO A 1 126 ? 10.245 1.281 -47.772 1.00 58.62 126 PRO A O 1
ATOM 1053 N N . SER A 1 127 ? 10.955 3.302 -48.469 1.00 61.19 127 SER A N 1
ATOM 1054 C CA . SER A 1 127 ? 9.658 3.949 -48.317 1.00 61.19 127 SER A CA 1
ATOM 1055 C C . SER A 1 127 ? 8.644 3.265 -49.233 1.00 61.19 127 SER A C 1
ATOM 1057 O O . SER A 1 127 ? 8.978 2.845 -50.340 1.00 61.19 127 SER A O 1
ATOM 1059 N N . THR A 1 128 ? 7.377 3.210 -48.828 1.00 62.06 128 THR A N 1
ATOM 1060 C CA . THR A 1 128 ? 6.284 2.709 -49.680 1.00 62.06 128 THR A CA 1
ATOM 1061 C C . THR A 1 128 ? 6.266 3.375 -51.062 1.00 62.06 128 THR A C 1
ATOM 1063 O O . THR A 1 128 ? 5.978 2.721 -52.060 1.00 62.06 128 THR A O 1
ATOM 1066 N N . ARG A 1 129 ? 6.694 4.643 -51.154 1.00 66.06 129 ARG A N 1
ATOM 1067 C CA . ARG A 1 129 ? 6.867 5.365 -52.427 1.00 66.06 129 ARG A CA 1
ATOM 1068 C C . ARG A 1 129 ? 8.006 4.842 -53.307 1.00 66.06 129 ARG A C 1
ATOM 1070 O O . ARG A 1 129 ? 7.934 4.983 -54.525 1.00 66.06 129 ARG A O 1
ATOM 1077 N N . GLU A 1 130 ? 9.064 4.296 -52.719 1.00 68.12 130 GLU A N 1
ATOM 1078 C CA . GLU A 1 130 ? 10.179 3.689 -53.457 1.00 68.12 130 GLU A CA 1
ATOM 1079 C C . GLU A 1 130 ? 9.780 2.312 -53.989 1.00 68.12 130 GLU A C 1
ATOM 1081 O O . GLU A 1 130 ? 10.028 2.016 -55.157 1.00 68.12 130 GLU A O 1
ATOM 1086 N N . VAL A 1 131 ? 9.053 1.529 -53.186 1.00 68.62 131 VAL A N 1
ATOM 1087 C CA . VAL A 1 131 ? 8.510 0.225 -53.599 1.00 68.62 131 VAL A CA 1
ATOM 1088 C C . VAL A 1 131 ? 7.540 0.377 -54.779 1.00 68.62 131 VAL A C 1
ATOM 1090 O O . VAL A 1 131 ? 7.639 -0.358 -55.761 1.00 68.62 131 VAL A O 1
ATOM 1093 N N . GLU A 1 132 ? 6.656 1.380 -54.753 1.00 71.69 132 GLU A N 1
ATOM 1094 C CA . GLU A 1 132 ? 5.744 1.663 -55.873 1.00 71.69 132 GLU A CA 1
ATOM 1095 C C . GLU A 1 132 ? 6.472 2.087 -57.159 1.00 71.69 132 GLU A C 1
ATOM 1097 O O . GLU A 1 132 ? 6.042 1.744 -58.266 1.00 71.69 132 GLU A O 1
ATOM 1102 N N . ARG A 1 133 ? 7.580 2.833 -57.045 1.00 70.50 133 ARG A N 1
ATOM 1103 C CA . ARG A 1 133 ? 8.383 3.235 -58.212 1.00 70.50 133 ARG A CA 1
ATOM 1104 C C . ARG A 1 133 ? 9.096 2.047 -58.844 1.00 70.50 133 ARG A C 1
ATOM 1106 O O . ARG A 1 133 ? 9.128 1.966 -60.073 1.00 70.50 133 ARG A O 1
ATOM 1113 N N . GLU A 1 134 ? 9.618 1.133 -58.032 1.00 72.69 134 GLU A N 1
ATOM 1114 C CA . GLU A 1 134 ? 10.273 -0.088 -58.511 1.00 72.69 134 GLU A CA 1
ATOM 1115 C C . GLU A 1 134 ? 9.290 -1.056 -59.175 1.00 72.69 134 GLU A C 1
ATOM 1117 O O . GLU A 1 134 ? 9.577 -1.591 -60.249 1.00 72.69 134 GLU A O 1
ATOM 1122 N N . LEU A 1 135 ? 8.077 -1.197 -58.630 1.00 67.75 135 LEU A N 1
ATOM 1123 C CA . LEU A 1 135 ? 7.014 -1.985 -59.263 1.00 67.75 135 LEU A CA 1
ATOM 1124 C C . LEU A 1 135 ? 6.651 -1.428 -60.652 1.00 67.75 135 LEU A C 1
ATOM 1126 O O . LEU A 1 135 ? 6.677 -2.163 -61.639 1.00 67.75 135 LEU A O 1
ATOM 1130 N N . ARG A 1 136 ? 6.466 -0.105 -60.778 1.00 69.69 136 ARG A N 1
ATOM 1131 C CA . ARG A 1 136 ? 6.201 0.555 -62.077 1.00 69.69 136 ARG A CA 1
ATOM 1132 C C . ARG A 1 136 ? 7.395 0.540 -63.041 1.00 69.69 136 ARG A C 1
ATOM 1134 O O . ARG A 1 136 ? 7.229 0.718 -64.252 1.00 69.69 136 ARG A O 1
ATOM 1141 N N . SER A 1 137 ? 8.620 0.434 -62.531 1.00 64.19 137 SER A N 1
ATOM 1142 C CA . SER A 1 137 ? 9.838 0.270 -63.340 1.00 64.19 137 SER A CA 1
ATOM 1143 C C . SER A 1 137 ? 9.914 -1.146 -63.917 1.00 64.19 137 SER A C 1
ATOM 1145 O O . SER A 1 137 ? 10.210 -1.324 -65.100 1.00 64.19 137 SER A O 1
ATOM 1147 N N . SER A 1 138 ? 9.552 -2.138 -63.104 1.00 61.81 138 SER A N 1
ATOM 1148 C CA . SER A 1 138 ? 9.555 -3.560 -63.448 1.00 61.81 138 SER A CA 1
ATOM 1149 C C . SER A 1 138 ? 8.488 -3.910 -64.490 1.00 61.81 138 SER A C 1
ATOM 1151 O O . SER A 1 138 ? 8.792 -4.589 -65.471 1.00 61.81 138 SER A O 1
ATOM 1153 N N . GLU A 1 139 ? 7.279 -3.354 -64.367 1.00 58.38 139 GLU A N 1
ATOM 1154 C CA . GLU A 1 139 ? 6.199 -3.535 -65.353 1.00 58.38 139 GLU A CA 1
ATOM 1155 C C . GLU A 1 139 ? 6.593 -3.028 -66.750 1.00 58.38 139 GLU A C 1
ATOM 1157 O O . GLU A 1 139 ? 6.379 -3.714 -67.747 1.00 58.38 139 GLU A O 1
ATOM 1162 N N . ARG A 1 140 ? 7.273 -1.874 -66.837 1.00 59.62 140 ARG A N 1
ATOM 1163 C CA . ARG A 1 140 ? 7.730 -1.302 -68.119 1.00 59.62 140 ARG A CA 1
ATOM 1164 C C . ARG A 1 140 ? 8.836 -2.109 -68.798 1.00 59.62 140 ARG A C 1
ATOM 1166 O O . ARG A 1 140 ? 8.974 -2.039 -70.020 1.00 59.62 140 ARG A O 1
ATOM 1173 N N . ARG A 1 141 ? 9.633 -2.864 -68.036 1.00 57.69 141 ARG A N 1
ATOM 1174 C CA . ARG A 1 141 ? 10.680 -3.745 -68.585 1.00 57.69 141 ARG A CA 1
ATOM 1175 C C . ARG A 1 141 ? 10.088 -5.024 -69.184 1.00 57.69 141 ARG A C 1
ATOM 1177 O O . ARG A 1 141 ? 10.592 -5.493 -70.204 1.00 57.69 141 ARG A O 1
ATOM 1184 N N . LEU A 1 142 ? 8.993 -5.526 -68.610 1.00 55.81 142 LEU A N 1
ATOM 1185 C CA . LEU A 1 142 ? 8.255 -6.693 -69.108 1.00 55.81 142 LEU A CA 1
ATOM 1186 C C . LEU A 1 142 ? 7.458 -6.384 -70.388 1.00 55.81 142 LEU A C 1
ATOM 1188 O O . LEU A 1 142 ? 7.410 -7.204 -71.300 1.00 55.81 142 LEU A O 1
ATOM 1192 N N . SER A 1 143 ? 6.910 -5.170 -70.528 1.00 56.47 143 SER A N 1
ATOM 1193 C CA . SER A 1 143 ? 6.189 -4.772 -71.753 1.00 56.47 143 SER A CA 1
ATOM 1194 C C . SER A 1 143 ? 7.101 -4.609 -72.976 1.00 56.47 143 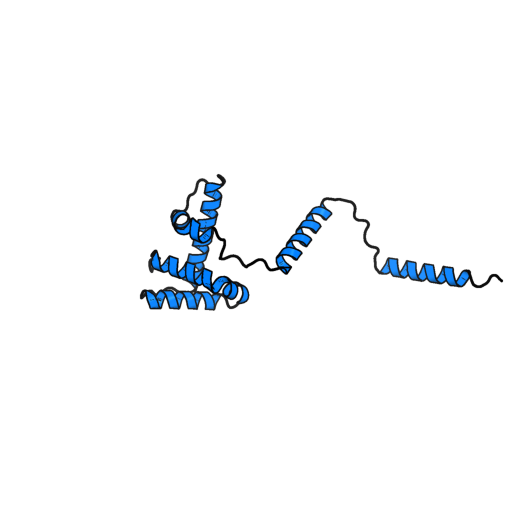SER A C 1
ATOM 1196 O O . SER A 1 143 ? 6.646 -4.735 -74.106 1.00 56.47 143 SER A O 1
ATOM 1198 N N . ARG A 1 144 ? 8.392 -4.322 -72.766 1.00 55.34 144 ARG A N 1
ATOM 1199 C CA . ARG A 1 144 ? 9.374 -4.076 -73.840 1.00 55.34 144 ARG A CA 1
ATOM 1200 C C . ARG A 1 144 ? 10.059 -5.341 -74.360 1.00 55.34 144 ARG A C 1
ATOM 1202 O O . ARG A 1 144 ? 10.709 -5.290 -75.397 1.00 55.34 144 ARG A O 1
ATOM 1209 N N . SER A 1 145 ? 9.927 -6.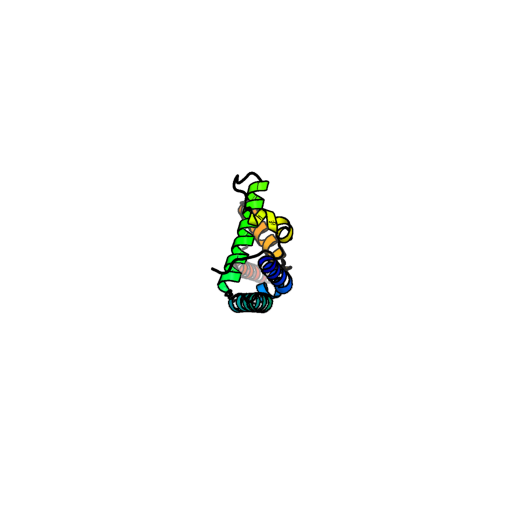451 -73.639 1.00 52.44 145 SER A N 1
ATOM 1210 C CA . SER A 1 145 ? 10.518 -7.749 -73.988 1.00 52.44 145 SER A CA 1
ATOM 1211 C C . SER A 1 145 ? 9.569 -8.644 -74.800 1.00 52.44 145 SER A C 1
ATOM 1213 O O . SER A 1 145 ? 10.005 -9.666 -75.312 1.00 52.44 145 SER A O 1
ATOM 1215 N N . SER A 1 146 ? 8.306 -8.237 -74.990 1.00 52.53 146 SER A N 1
ATOM 1216 C CA . SER A 1 146 ? 7.284 -9.000 -75.732 1.00 52.53 146 SER A CA 1
ATOM 1217 C C . SER A 1 146 ? 7.058 -8.525 -77.181 1.00 52.53 146 SER A C 1
ATOM 1219 O O . SER A 1 146 ? 6.003 -8.787 -77.750 1.00 52.53 146 SER A O 1
ATOM 1221 N N . SER A 1 147 ? 8.003 -7.805 -77.801 1.00 53.22 147 SER A N 1
ATOM 1222 C CA . SER A 1 147 ? 7.845 -7.303 -79.187 1.00 53.22 147 SER A CA 1
ATOM 1223 C C . SER A 1 147 ? 9.032 -7.584 -80.111 1.00 53.22 147 SER A C 1
ATOM 1225 O O . SER A 1 147 ? 9.229 -6.862 -81.083 1.00 53.22 147 SER A O 1
ATOM 1227 N N . ILE A 1 148 ? 9.823 -8.622 -79.835 1.00 52.56 148 ILE A N 1
ATOM 1228 C CA . ILE A 1 148 ? 10.829 -9.110 -80.788 1.00 52.56 148 ILE A CA 1
ATOM 1229 C C . ILE A 1 148 ? 10.554 -10.594 -81.040 1.00 52.56 148 ILE A C 1
ATOM 1231 O O . ILE A 1 148 ? 10.962 -11.462 -80.271 1.00 52.56 148 ILE A O 1
ATOM 1235 N N . SER A 1 149 ? 9.801 -10.869 -82.100 1.00 42.56 149 SER A N 1
ATOM 1236 C CA . SER A 1 149 ? 9.746 -12.143 -82.825 1.00 42.56 149 SER A CA 1
ATOM 1237 C C . SER A 1 149 ? 9.545 -11.823 -84.296 1.00 42.56 149 SER A C 1
ATOM 1239 O O . SER A 1 149 ? 8.764 -10.883 -84.568 1.00 42.56 149 SER A O 1
#

Sequence (149 aa):
MAEWTDPLIRTLIDERRTRNDEFHDLGRNRERFWGTIASKINQENGTSFSGHQCKEKFSNLVRDYNTMCDFMSGKSKARSRTGARYFDEFRTHFWKRAEDEFDRVRGINTFNQRRNRGSGNITSAPSTREVERELRSSERRLSRSSSIS

Foldseek 3Di:
DDDCDPVLVVLLLVLCLVCQQVCVVCVPNNLVSLQVSQVVSCVVPVDRDHSVNSVVSVVVLVVLLVQCVCCVVVVDVDHRPSNVVCNVSCPVVSNDHDQDPVNVVVVVVVVVVVVVVVVPDDPPDDDPVRVVVVVVVVVVVVVVVPPDD